Protein AF-A0A960Z790-F1 (afdb_monomer_lite)

Sequence (144 aa):
MGINLVVITENSKNLSLKGFRDALLQEPLIGKIAWDKHWEEFDWEGKKYFTWILAPRISAFDPYSFKPEAPTYTEITFLKIMLLVERITGGTIYIGNDAVHIEHPNREDEKHGFMFWIPPELDYICKDWRETASKHTEKLGLIF

Structure (mmCIF, N/CA/C/O backbone):
data_AF-A0A960Z790-F1
#
_entry.id   AF-A0A960Z790-F1
#
loop_
_atom_site.group_PDB
_atom_site.id
_atom_site.type_symbol
_atom_site.label_atom_id
_atom_site.label_alt_id
_atom_site.label_comp_id
_atom_site.label_asym_id
_atom_site.label_entity_id
_atom_site.label_seq_id
_atom_site.pdbx_PDB_ins_code
_atom_site.Cartn_x
_atom_site.Cartn_y
_atom_site.Cartn_z
_atom_site.occupancy
_atom_site.B_iso_or_equiv
_atom_site.auth_seq_id
_atom_site.auth_comp_id
_atom_site.auth_asym_id
_atom_site.auth_atom_id
_atom_site.pdbx_PDB_model_num
ATOM 1 N N . MET A 1 1 ? -5.851 19.916 -13.286 1.00 53.44 1 MET A N 1
ATOM 2 C CA . MET A 1 1 ? -5.789 19.115 -12.045 1.00 53.44 1 MET A CA 1
ATOM 3 C C . MET A 1 1 ? -5.355 17.726 -12.472 1.00 53.44 1 MET A C 1
ATOM 5 O O . MET A 1 1 ? -5.840 17.275 -13.500 1.00 53.44 1 MET A O 1
ATOM 9 N N . GLY A 1 2 ? -4.326 17.161 -11.842 1.00 65.06 2 GLY A N 1
ATOM 10 C CA . GLY A 1 2 ? -3.831 15.830 -12.207 1.00 65.06 2 GLY A CA 1
ATOM 11 C C . GLY A 1 2 ? -4.579 14.756 -11.422 1.00 65.06 2 GLY A C 1
ATOM 12 O O . GLY A 1 2 ? -5.109 15.066 -10.364 1.00 65.06 2 GLY A O 1
ATOM 13 N N . ILE A 1 3 ? -4.613 13.542 -11.961 1.00 73.56 3 ILE A N 1
ATOM 14 C CA . ILE A 1 3 ? -5.191 12.361 -11.313 1.00 73.56 3 ILE A CA 1
ATOM 15 C C . ILE A 1 3 ? -4.212 11.881 -10.231 1.00 73.56 3 ILE A C 1
ATOM 17 O O . ILE A 1 3 ? -3.028 11.701 -10.531 1.00 73.56 3 ILE A O 1
ATOM 21 N N . ASN A 1 4 ? -4.677 11.708 -8.993 1.00 81.62 4 ASN A N 1
ATOM 22 C CA . ASN A 1 4 ? -3.871 11.182 -7.893 1.00 81.62 4 ASN A CA 1
ATOM 23 C C . ASN A 1 4 ? -3.876 9.651 -7.898 1.00 81.62 4 ASN A C 1
ATOM 25 O O . ASN A 1 4 ? -4.864 9.013 -8.260 1.00 81.62 4 ASN A O 1
ATOM 29 N N . LEU A 1 5 ? -2.759 9.059 -7.475 1.00 85.38 5 LEU A N 1
ATOM 30 C CA . LEU A 1 5 ? -2.664 7.624 -7.227 1.00 85.38 5 LEU A CA 1
ATOM 31 C C . LEU A 1 5 ? -3.176 7.343 -5.814 1.00 85.38 5 LEU A C 1
ATOM 33 O O . LEU A 1 5 ? -2.714 7.968 -4.861 1.00 85.38 5 LEU A O 1
ATOM 37 N N . VAL A 1 6 ? -4.088 6.388 -5.683 1.00 88.25 6 VAL A N 1
ATOM 38 C CA . VAL A 1 6 ? -4.628 5.950 -4.393 1.00 88.25 6 VAL A CA 1
ATOM 39 C C . VAL A 1 6 ? -4.046 4.580 -4.079 1.00 88.25 6 VAL A C 1
ATOM 41 O O . VAL A 1 6 ? -4.192 3.646 -4.868 1.00 88.25 6 VAL A O 1
ATOM 44 N N . VAL A 1 7 ? -3.383 4.464 -2.932 1.00 91.06 7 VAL A N 1
ATOM 45 C CA . VAL A 1 7 ? -2.881 3.200 -2.392 1.00 91.06 7 VAL A CA 1
ATOM 46 C C . VAL A 1 7 ? -3.687 2.863 -1.155 1.00 91.06 7 VAL A C 1
ATOM 48 O O . VAL A 1 7 ? -3.724 3.650 -0.218 1.00 91.06 7 VAL A O 1
ATOM 51 N N . ILE A 1 8 ? -4.287 1.681 -1.126 1.00 94.00 8 ILE A N 1
ATOM 52 C CA . ILE A 1 8 ? -4.978 1.156 0.050 1.00 94.00 8 ILE A CA 1
ATOM 53 C C . ILE A 1 8 ? -4.286 -0.136 0.463 1.00 94.00 8 ILE A C 1
ATOM 55 O O . ILE A 1 8 ? -3.914 -0.945 -0.379 1.00 94.00 8 ILE A O 1
ATOM 59 N N . THR A 1 9 ? -4.103 -0.347 1.759 1.00 95.94 9 THR A N 1
ATOM 60 C CA . THR A 1 9 ? -3.587 -1.604 2.303 1.00 95.94 9 THR A CA 1
ATOM 61 C C . THR A 1 9 ? -4.494 -2.117 3.409 1.00 95.94 9 THR A C 1
ATOM 63 O O . THR A 1 9 ? -4.944 -1.344 4.257 1.00 95.94 9 THR A O 1
ATOM 66 N N . GLU A 1 10 ? -4.780 -3.417 3.400 1.00 96.56 10 GLU A N 1
ATOM 67 C CA . GLU A 1 10 ? -5.499 -4.065 4.496 1.00 96.56 10 GLU A CA 1
ATOM 68 C C . GLU A 1 10 ? -4.602 -4.163 5.742 1.00 96.56 10 GLU A C 1
ATOM 70 O O . GLU A 1 10 ? -3.485 -4.674 5.708 1.00 96.56 10 GLU A O 1
ATOM 75 N N . ASN A 1 11 ? -5.102 -3.702 6.885 1.00 96.31 11 ASN A N 1
ATOM 76 C CA . ASN A 1 11 ? -4.401 -3.751 8.163 1.00 96.31 11 ASN A CA 1
ATOM 77 C C . ASN A 1 11 ? -4.693 -5.068 8.901 1.00 96.31 11 ASN A C 1
ATOM 79 O O . ASN A 1 11 ? -5.298 -5.093 9.977 1.00 96.31 11 ASN A O 1
ATOM 83 N N . SER A 1 12 ? -4.250 -6.186 8.324 1.00 96.25 12 SER A N 1
ATOM 84 C CA . SER A 1 12 ? -4.517 -7.533 8.850 1.00 96.25 12 SER A CA 1
ATOM 85 C C . SER A 1 12 ? -3.882 -7.791 10.225 1.00 96.25 12 SER A C 1
ATOM 87 O O . SER A 1 12 ? -4.342 -8.655 10.970 1.00 96.25 12 SER A O 1
ATOM 89 N N . LYS A 1 13 ? -2.852 -7.023 10.604 1.00 95.75 13 LYS A N 1
ATOM 90 C CA . LYS A 1 13 ? -2.235 -7.065 11.942 1.00 95.75 13 LYS A CA 1
ATOM 91 C C . LYS A 1 13 ? -2.878 -6.132 12.970 1.00 95.75 13 LYS A C 1
ATOM 93 O O . LYS A 1 13 ? -2.403 -6.084 14.103 1.00 95.75 13 LYS A O 1
ATOM 98 N N . ASN A 1 14 ? -3.945 -5.415 12.605 1.00 94.25 14 ASN A N 1
ATOM 99 C CA . ASN A 1 14 ? -4.695 -4.524 13.497 1.00 94.25 14 ASN A CA 1
ATOM 100 C C . ASN A 1 14 ? -3.791 -3.496 14.214 1.00 94.25 14 ASN A C 1
ATOM 102 O O . ASN A 1 14 ? -3.926 -3.236 15.412 1.00 94.25 14 ASN A O 1
ATOM 106 N N . LEU A 1 15 ? -2.826 -2.941 13.477 1.00 95.50 15 LEU A N 1
ATOM 107 C CA . LEU A 1 15 ? -1.941 -1.883 13.956 1.00 95.50 15 LEU A CA 1
ATOM 108 C C . LEU A 1 15 ? -2.730 -0.583 14.130 1.00 95.50 15 LEU A C 1
ATOM 110 O O . LEU A 1 15 ? -3.654 -0.319 13.374 1.00 95.50 15 LEU A O 1
ATOM 114 N N . SER A 1 16 ? -2.344 0.270 15.074 1.00 95.38 16 SER A N 1
ATOM 115 C CA . SER A 1 16 ? -2.820 1.659 15.045 1.00 95.38 16 SER A CA 1
ATOM 116 C C . SER A 1 16 ? -2.100 2.437 13.945 1.00 95.38 16 SER A C 1
ATOM 118 O O . SER A 1 16 ? -0.954 2.111 13.619 1.00 95.38 16 SER A O 1
ATOM 120 N N . LEU A 1 17 ? -2.699 3.524 13.448 1.00 92.88 17 LEU A N 1
ATOM 121 C CA . LEU A 1 17 ? -2.019 4.431 12.515 1.00 92.88 17 LEU A CA 1
ATOM 122 C C . LEU A 1 17 ? -0.645 4.892 13.031 1.00 92.88 17 LEU A C 1
ATOM 124 O O . LEU A 1 17 ? 0.323 4.948 12.275 1.00 92.88 17 LEU A O 1
ATOM 128 N N . LYS A 1 18 ? -0.534 5.175 14.336 1.00 92.50 18 LYS A N 1
ATOM 129 C CA . LYS A 1 18 ? 0.749 5.520 14.963 1.00 92.50 18 LYS A CA 1
ATOM 130 C C . LYS A 1 18 ? 1.741 4.357 14.885 1.00 92.50 18 LYS A C 1
ATOM 132 O O . LYS A 1 18 ? 2.864 4.566 14.452 1.00 92.50 18 LYS A O 1
ATOM 137 N N . GLY A 1 19 ? 1.330 3.146 15.265 1.00 93.00 19 GLY A N 1
ATOM 138 C CA . GLY A 1 19 ? 2.204 1.970 15.221 1.00 93.00 19 GLY A CA 1
ATOM 139 C C . GLY A 1 19 ? 2.672 1.630 13.805 1.00 93.00 19 GLY A C 1
ATOM 140 O O . GLY A 1 19 ? 3.828 1.267 13.608 1.00 93.00 19 GLY A O 1
ATOM 141 N N . PHE A 1 20 ? 1.800 1.809 12.813 1.00 92.94 20 PHE A N 1
ATOM 142 C CA . PH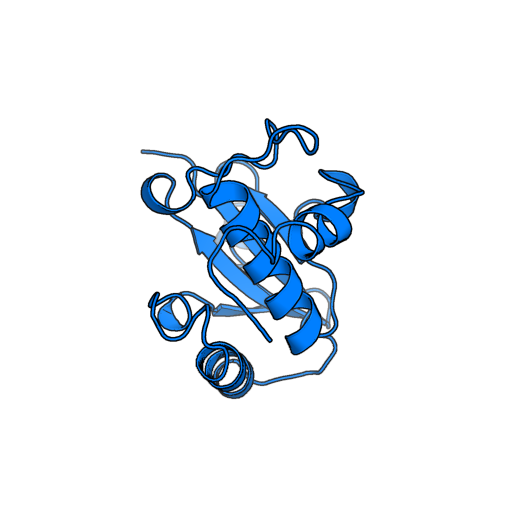E A 1 20 ? 2.146 1.667 11.403 1.00 92.94 20 PHE A CA 1
ATOM 143 C C . PHE A 1 20 ? 3.185 2.708 10.954 1.00 92.94 20 PHE A C 1
ATOM 145 O O . PHE A 1 20 ? 4.212 2.342 10.386 1.00 92.94 20 PHE A O 1
ATOM 152 N N . ARG A 1 21 ? 2.972 3.993 11.267 1.00 89.69 21 ARG A N 1
ATOM 153 C CA . ARG A 1 21 ? 3.924 5.073 10.948 1.00 89.69 21 ARG A CA 1
ATOM 154 C C . ARG A 1 21 ? 5.271 4.896 11.649 1.00 89.69 21 ARG A C 1
ATOM 156 O O . ARG A 1 21 ? 6.307 5.059 11.014 1.00 89.69 21 ARG A O 1
ATOM 163 N N . ASP A 1 22 ? 5.262 4.514 12.925 1.00 88.88 22 ASP A N 1
ATOM 164 C CA . ASP A 1 22 ? 6.481 4.244 13.692 1.00 88.88 22 ASP A CA 1
ATOM 165 C C . ASP A 1 22 ? 7.281 3.091 13.053 1.00 88.88 22 ASP A C 1
ATOM 167 O O . ASP A 1 22 ? 8.502 3.186 12.937 1.00 88.88 22 ASP A O 1
ATOM 171 N N . ALA A 1 23 ? 6.605 2.037 12.576 1.00 88.94 23 ALA A N 1
ATOM 172 C CA . ALA A 1 23 ? 7.246 0.935 11.857 1.00 88.94 23 ALA A CA 1
ATOM 173 C C . ALA A 1 23 ? 7.838 1.377 10.507 1.00 88.94 23 ALA A C 1
ATOM 175 O O . ALA A 1 23 ? 8.952 0.984 10.173 1.00 88.94 23 ALA A O 1
ATOM 176 N N . LEU A 1 24 ? 7.141 2.236 9.753 1.00 85.69 24 LEU A N 1
ATOM 177 C CA . LEU A 1 24 ? 7.672 2.804 8.508 1.00 85.69 24 LEU A CA 1
ATOM 178 C C . LEU A 1 24 ? 8.929 3.656 8.747 1.00 85.69 24 LEU A C 1
ATOM 180 O O . LEU A 1 24 ? 9.865 3.602 7.958 1.00 85.69 24 LEU A O 1
ATOM 184 N N . LEU A 1 25 ? 8.978 4.435 9.832 1.00 82.12 25 LEU A N 1
ATOM 185 C CA . LEU A 1 25 ? 10.116 5.309 10.148 1.00 82.12 25 LEU A CA 1
ATOM 186 C C . LEU A 1 25 ? 11.381 4.551 10.572 1.00 82.12 25 LEU A C 1
ATOM 188 O O . LEU A 1 25 ? 12.481 5.092 10.452 1.00 82.12 25 LEU A O 1
ATOM 192 N N . GLN A 1 26 ? 11.244 3.314 11.055 1.00 82.81 26 GLN A N 1
ATOM 193 C CA . GLN A 1 26 ? 12.387 2.456 11.385 1.00 82.81 26 GLN A CA 1
ATOM 194 C C . GLN A 1 26 ? 13.129 1.959 10.137 1.00 82.81 26 GLN A C 1
ATOM 196 O O . GLN A 1 26 ? 14.257 1.480 10.243 1.00 82.81 26 GLN A O 1
ATOM 201 N N . GLU A 1 27 ? 12.530 2.104 8.955 1.00 78.94 27 GLU A N 1
ATOM 202 C CA . GLU A 1 27 ? 13.078 1.593 7.708 1.00 78.94 27 GLU A CA 1
ATOM 203 C C . GLU A 1 27 ? 13.964 2.646 7.022 1.00 78.94 27 GLU A C 1
ATOM 205 O O . GLU A 1 27 ? 13.486 3.732 6.669 1.00 78.94 27 GLU A O 1
ATOM 210 N N . PRO A 1 28 ? 15.256 2.349 6.769 1.00 69.62 28 PRO A N 1
ATOM 211 C CA . PRO A 1 28 ? 16.218 3.319 6.233 1.00 69.62 28 PRO A CA 1
ATOM 212 C C . PRO A 1 28 ? 15.806 3.948 4.897 1.00 69.62 28 PRO A C 1
ATOM 214 O O . PRO A 1 28 ? 16.215 5.067 4.579 1.00 69.62 28 PRO A O 1
ATOM 217 N N . LEU A 1 29 ? 15.008 3.217 4.110 1.00 66.75 29 LEU A N 1
ATOM 218 C CA . LEU A 1 29 ? 14.492 3.652 2.815 1.00 66.75 29 LEU A CA 1
ATOM 219 C C . LEU A 1 29 ? 13.429 4.754 2.957 1.00 66.75 29 LEU A C 1
ATOM 221 O O . LEU A 1 29 ? 13.369 5.648 2.117 1.00 66.75 29 LEU A O 1
ATOM 225 N N . ILE A 1 30 ? 12.634 4.719 4.031 1.00 58.12 30 ILE A N 1
ATOM 226 C CA . ILE A 1 30 ? 11.536 5.659 4.281 1.00 58.12 30 ILE A CA 1
ATOM 227 C C . ILE A 1 30 ? 11.963 6.789 5.217 1.00 58.12 30 ILE A C 1
ATOM 229 O O . ILE A 1 30 ? 11.546 7.919 5.004 1.00 58.12 30 ILE A O 1
ATOM 233 N N . GLY A 1 31 ? 12.876 6.569 6.168 1.00 51.75 31 GLY A N 1
ATOM 234 C CA . GLY A 1 31 ? 13.328 7.620 7.097 1.00 51.75 31 GLY A CA 1
ATOM 235 C C . GLY A 1 31 ? 13.898 8.893 6.436 1.00 51.75 31 GLY A C 1
ATOM 236 O O . GLY A 1 31 ? 14.031 9.923 7.093 1.00 51.75 31 GLY A O 1
ATOM 237 N N . LYS A 1 32 ? 14.218 8.856 5.132 1.00 51.91 32 LYS A N 1
ATOM 238 C CA . LYS A 1 32 ? 14.681 10.011 4.338 1.00 51.91 32 LYS A CA 1
ATOM 239 C C . LYS A 1 32 ? 13.591 10.709 3.526 1.00 51.91 32 LYS A C 1
ATOM 241 O O . LYS A 1 32 ? 13.817 11.823 3.058 1.00 51.91 32 LYS A O 1
ATOM 246 N N . ILE A 1 33 ? 12.440 10.076 3.328 1.00 57.00 33 ILE A N 1
ATOM 247 C CA . ILE A 1 33 ? 11.356 10.594 2.500 1.00 57.00 33 ILE A CA 1
ATOM 248 C C . ILE A 1 33 ? 10.128 10.690 3.402 1.00 57.00 33 ILE A C 1
ATOM 250 O O . ILE A 1 33 ? 9.702 9.684 3.942 1.00 57.00 33 ILE A O 1
ATOM 254 N N . ALA A 1 34 ? 9.592 11.896 3.619 1.00 55.81 34 ALA A N 1
ATOM 255 C CA . ALA A 1 34 ? 8.521 12.201 4.586 1.00 55.81 34 ALA A CA 1
ATOM 256 C C . ALA A 1 34 ? 7.149 11.573 4.229 1.00 55.81 34 ALA A C 1
ATOM 258 O O . ALA A 1 34 ? 6.151 12.269 4.061 1.00 55.81 34 ALA A O 1
ATOM 259 N N . TRP A 1 35 ? 7.121 10.256 4.034 1.00 65.44 35 TRP A N 1
ATOM 260 C CA . TRP A 1 35 ? 6.016 9.454 3.511 1.00 65.44 35 TRP A CA 1
ATOM 261 C C . TRP A 1 35 ? 5.117 8.934 4.637 1.00 65.44 35 TRP A C 1
ATOM 263 O O . TRP A 1 35 ? 4.009 8.480 4.379 1.00 65.44 35 TRP A O 1
ATOM 273 N N . ASP A 1 36 ? 5.551 9.047 5.893 1.00 63.81 36 ASP A N 1
ATOM 274 C CA . ASP A 1 36 ? 4.799 8.669 7.092 1.00 63.81 36 ASP A CA 1
ATOM 275 C C . ASP A 1 36 ? 3.560 9.556 7.319 1.00 63.81 36 ASP A C 1
ATOM 277 O O . ASP A 1 36 ? 2.528 9.087 7.804 1.00 63.81 36 ASP A O 1
ATOM 281 N N . LYS A 1 37 ? 3.632 10.839 6.943 1.00 68.38 37 LYS A N 1
ATOM 282 C CA . LYS A 1 37 ? 2.610 11.839 7.299 1.00 68.38 37 LYS A CA 1
ATOM 283 C C . LYS A 1 37 ? 1.308 11.746 6.510 1.00 68.38 37 LYS A C 1
ATOM 285 O O . LYS A 1 37 ? 0.326 12.353 6.922 1.00 68.38 37 LYS A O 1
ATOM 290 N N . HIS A 1 38 ? 1.303 11.017 5.401 1.00 79.06 38 HIS A N 1
ATOM 291 C CA . HIS A 1 38 ? 0.213 11.039 4.423 1.00 79.06 38 HIS A CA 1
ATOM 292 C C . HIS A 1 38 ? -0.702 9.811 4.475 1.00 79.06 38 HIS A C 1
ATOM 294 O O . HIS A 1 38 ? -1.610 9.699 3.659 1.00 79.06 38 HIS A O 1
ATOM 300 N N . TRP A 1 39 ? -0.462 8.900 5.419 1.00 88.56 39 TRP A N 1
ATOM 301 C CA . TRP A 1 39 ? -1.319 7.737 5.623 1.00 88.56 39 TRP A CA 1
ATOM 302 C C . TRP A 1 39 ? -2.510 8.068 6.510 1.00 88.56 39 TRP A C 1
ATOM 304 O O . TRP A 1 39 ? -2.331 8.688 7.559 1.00 88.56 39 TRP A O 1
ATOM 314 N N . GLU A 1 40 ? -3.688 7.587 6.152 1.00 91.12 40 GLU A N 1
ATOM 315 C CA . GLU A 1 40 ? -4.906 7.688 6.958 1.00 91.12 40 GLU A CA 1
ATOM 316 C C . GLU A 1 40 ? -5.457 6.294 7.254 1.00 91.12 40 GLU A C 1
ATOM 318 O O . GLU A 1 40 ? -5.214 5.360 6.496 1.00 91.12 40 GLU A O 1
ATOM 323 N N . GLU A 1 41 ? -6.159 6.136 8.375 1.00 92.88 41 GLU A N 1
ATOM 324 C CA . GLU A 1 41 ? -6.791 4.876 8.787 1.00 92.88 41 GLU A CA 1
ATOM 325 C C . GLU A 1 41 ? -8.303 4.971 8.581 1.00 92.88 41 GLU A C 1
ATOM 327 O O . GLU A 1 41 ? -8.904 5.993 8.916 1.00 92.88 41 GLU A O 1
ATOM 332 N N . PHE A 1 42 ? -8.919 3.906 8.067 1.00 91.38 42 PHE A N 1
ATOM 333 C CA . PHE A 1 42 ? -10.371 3.819 7.931 1.00 91.38 42 PHE A CA 1
ATOM 334 C C . PHE A 1 42 ? -10.879 2.380 8.088 1.00 91.38 42 PHE A C 1
ATOM 336 O O . PHE A 1 42 ? -10.143 1.412 7.884 1.00 91.38 42 PHE A O 1
ATOM 343 N N . ASP A 1 43 ? -12.160 2.256 8.434 1.00 90.88 43 ASP A N 1
ATOM 344 C CA . ASP A 1 43 ? -12.878 0.985 8.516 1.00 90.88 43 ASP A CA 1
ATOM 345 C C . ASP A 1 43 ? -13.797 0.822 7.298 1.00 90.88 43 ASP A C 1
ATOM 347 O O . ASP A 1 43 ? -14.534 1.741 6.933 1.00 90.88 43 ASP A O 1
ATOM 351 N N . TRP A 1 44 ? -13.797 -0.362 6.689 1.00 89.38 44 TRP A N 1
ATOM 352 C CA . TRP A 1 44 ? -14.712 -0.719 5.606 1.00 89.38 44 TRP A CA 1
ATOM 353 C C . TRP A 1 44 ? -15.101 -2.194 5.705 1.00 89.38 44 TRP A C 1
ATOM 355 O O . TRP A 1 44 ? -14.245 -3.050 5.902 1.00 89.38 44 TRP A O 1
ATOM 365 N N . GLU A 1 45 ? -16.401 -2.496 5.624 1.00 88.56 45 GLU A N 1
ATOM 366 C CA . GLU A 1 45 ? -16.937 -3.871 5.694 1.00 88.56 45 GLU A CA 1
ATOM 367 C C . GLU A 1 45 ? -16.390 -4.718 6.869 1.00 88.56 45 GLU A C 1
ATOM 369 O O . GLU A 1 45 ? -16.181 -5.924 6.764 1.00 88.56 45 GLU A O 1
ATOM 374 N N . GLY A 1 46 ? -16.153 -4.084 8.024 1.00 88.62 46 GLY A N 1
ATOM 375 C CA . GLY A 1 46 ? -15.639 -4.753 9.228 1.00 88.62 46 GLY A CA 1
ATOM 376 C C . GLY A 1 46 ? -14.133 -5.044 9.214 1.00 88.62 46 GLY A C 1
ATOM 377 O O . GLY A 1 46 ? -13.632 -5.694 10.132 1.00 88.62 46 GLY A O 1
ATOM 378 N N . LYS A 1 47 ? -13.409 -4.553 8.206 1.00 92.62 47 LYS A N 1
ATOM 379 C CA . LYS A 1 47 ? -11.950 -4.600 8.100 1.00 92.62 47 LYS A CA 1
ATOM 380 C C . LYS A 1 47 ? -11.348 -3.206 8.263 1.00 92.62 47 LYS A C 1
ATOM 382 O O . LYS A 1 47 ? -11.983 -2.202 7.951 1.00 92.62 47 LYS A O 1
ATOM 387 N N . LYS A 1 48 ? -10.099 -3.168 8.723 1.00 94.12 48 LYS A N 1
ATOM 388 C CA . LYS A 1 48 ? -9.301 -1.946 8.856 1.00 94.12 48 LYS A CA 1
ATOM 389 C C . LYS A 1 48 ? -8.347 -1.797 7.695 1.00 94.12 48 LYS A C 1
ATOM 391 O O . LYS A 1 48 ? -7.737 -2.777 7.268 1.00 94.12 48 LYS A O 1
ATOM 396 N N . TYR A 1 49 ? -8.148 -0.562 7.271 1.00 95.44 49 TYR A N 1
ATOM 397 C CA . TYR A 1 49 ? -7.289 -0.226 6.153 1.00 95.44 49 TYR A CA 1
ATOM 398 C C . TYR A 1 49 ? -6.448 1.005 6.458 1.00 95.44 49 TYR A C 1
ATOM 400 O O . TYR A 1 49 ? -6.829 1.848 7.272 1.00 95.44 49 TYR A O 1
ATOM 408 N N . PHE A 1 50 ? -5.325 1.122 5.752 1.00 94.56 50 PHE A N 1
ATOM 409 C CA . PHE A 1 50 ? -4.630 2.391 5.595 1.00 94.56 50 PHE A CA 1
ATOM 410 C C . PHE A 1 50 ? -4.718 2.856 4.144 1.00 94.56 50 PHE A C 1
ATOM 412 O O . PHE A 1 50 ? -4.549 2.045 3.235 1.00 94.56 50 PHE A O 1
ATOM 419 N N . THR A 1 51 ? -4.963 4.145 3.927 1.00 92.75 51 THR A N 1
ATOM 420 C CA . THR A 1 51 ? -4.935 4.775 2.600 1.00 92.75 51 THR A CA 1
ATOM 421 C C . THR A 1 51 ? -3.799 5.779 2.511 1.00 92.75 51 THR A C 1
ATOM 423 O O . THR A 1 51 ? -3.446 6.419 3.504 1.00 92.75 51 THR A O 1
ATOM 426 N N . TRP A 1 52 ? -3.224 5.914 1.324 1.00 88.94 52 TRP A N 1
ATOM 427 C CA . TRP A 1 52 ? -2.264 6.946 0.992 1.00 88.94 52 TRP A CA 1
ATOM 428 C C . TRP A 1 52 ? -2.516 7.479 -0.414 1.00 88.94 52 TRP A C 1
ATOM 430 O O . TRP A 1 52 ? -2.504 6.735 -1.396 1.00 88.94 52 TRP A O 1
ATOM 440 N N . ILE A 1 53 ? -2.708 8.793 -0.500 1.00 84.75 53 ILE A N 1
ATOM 441 C CA . ILE A 1 53 ? -2.934 9.508 -1.753 1.00 84.75 53 ILE A CA 1
ATOM 442 C C . ILE A 1 53 ? -1.621 10.155 -2.192 1.00 84.75 53 ILE A C 1
ATOM 444 O O . ILE A 1 53 ? -1.056 11.008 -1.498 1.00 84.75 53 ILE A O 1
ATOM 448 N N . LEU A 1 54 ? -1.126 9.761 -3.364 1.00 80.12 54 LEU A N 1
ATOM 449 C CA . LEU A 1 54 ? 0.060 10.348 -3.969 1.00 80.12 54 LEU A CA 1
ATOM 450 C C . LEU A 1 54 ? -0.349 11.305 -5.080 1.00 80.12 54 LEU A C 1
ATOM 452 O O . LEU A 1 54 ? -0.900 10.902 -6.107 1.00 80.12 54 LEU A O 1
ATOM 456 N N . ALA A 1 55 ? 0.028 12.571 -4.920 1.00 69.94 55 ALA A N 1
ATOM 457 C CA . ALA A 1 55 ? -0.101 13.538 -5.995 1.00 69.94 55 ALA A CA 1
ATOM 458 C C . ALA A 1 55 ? 0.730 13.106 -7.225 1.00 69.94 55 ALA A C 1
ATOM 460 O O . ALA A 1 55 ? 1.855 12.621 -7.064 1.00 69.94 55 ALA A O 1
ATOM 461 N N . PRO A 1 56 ? 0.268 13.362 -8.463 1.00 59.00 56 PRO A N 1
ATOM 462 C CA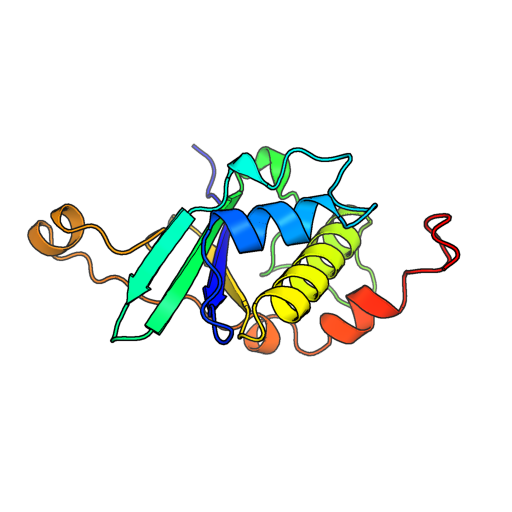 . PRO A 1 56 ? 0.924 12.887 -9.687 1.00 59.00 56 PRO A CA 1
ATOM 463 C C . PRO A 1 56 ? 2.355 13.413 -9.881 1.00 59.00 56 PRO A C 1
ATOM 465 O O . PRO A 1 56 ? 3.153 12.807 -10.589 1.00 59.00 56 PRO A O 1
ATOM 468 N N . ARG A 1 57 ? 2.720 14.525 -9.224 1.00 51.06 57 ARG A N 1
ATOM 469 C CA . ARG A 1 57 ? 4.103 15.044 -9.212 1.00 51.06 57 ARG A CA 1
ATOM 470 C C . ARG A 1 57 ? 5.063 14.222 -8.343 1.00 51.06 57 ARG A C 1
ATOM 472 O O . ARG A 1 57 ? 6.269 14.396 -8.471 1.00 51.06 57 ARG A O 1
ATOM 479 N N . ILE A 1 58 ? 4.531 13.386 -7.453 1.00 54.34 58 ILE A N 1
ATOM 480 C CA . ILE A 1 58 ? 5.283 12.535 -6.525 1.00 54.34 58 ILE A CA 1
ATOM 481 C C . ILE A 1 58 ? 5.342 11.105 -7.054 1.00 54.34 58 ILE A C 1
ATOM 483 O O . ILE A 1 58 ? 6.379 10.466 -6.898 1.00 54.34 58 ILE A O 1
ATOM 487 N N . SER A 1 59 ? 4.272 10.604 -7.687 1.00 55.09 59 SER A N 1
ATOM 488 C CA . SER A 1 59 ? 4.251 9.194 -8.066 1.00 55.09 59 SER A CA 1
ATOM 489 C C . SER A 1 59 ? 5.216 8.892 -9.211 1.00 55.09 59 SER A C 1
ATOM 491 O O . SER A 1 59 ? 5.960 7.932 -9.076 1.00 55.09 59 SER A O 1
ATOM 493 N N . ALA A 1 60 ? 5.211 9.645 -10.328 1.00 59.38 60 ALA A N 1
ATOM 494 C CA . ALA A 1 60 ? 5.832 9.258 -11.620 1.00 59.38 60 ALA A CA 1
ATOM 495 C C . ALA A 1 60 ? 5.668 7.759 -11.993 1.00 59.38 60 ALA A C 1
ATOM 497 O O . ALA A 1 60 ? 6.334 7.251 -12.891 1.00 59.38 60 ALA A O 1
ATOM 498 N N . PHE A 1 61 ? 4.772 7.076 -11.287 1.00 67.50 61 PHE A N 1
ATOM 499 C CA . PHE A 1 61 ? 4.497 5.662 -11.256 1.00 67.50 61 PHE A CA 1
ATOM 500 C C . PHE A 1 61 ? 3.066 5.599 -11.723 1.00 67.50 61 PHE A C 1
ATOM 502 O O . PHE A 1 61 ? 2.152 6.086 -11.045 1.00 67.50 61 PHE A O 1
ATOM 509 N N . ASP A 1 62 ? 2.916 5.074 -12.923 1.00 74.19 62 ASP A N 1
ATOM 510 C CA . ASP A 1 62 ? 1.631 4.736 -13.477 1.00 74.19 62 ASP A CA 1
ATOM 511 C C . ASP A 1 62 ? 1.522 3.206 -13.451 1.00 74.19 62 ASP A C 1
ATOM 513 O O . ASP A 1 62 ? 2.147 2.533 -14.277 1.00 74.19 62 ASP A O 1
ATOM 517 N N . PRO A 1 63 ? 0.759 2.636 -12.501 1.00 68.62 63 PRO A N 1
ATOM 518 C CA . PRO A 1 63 ? 0.609 1.187 -12.380 1.00 68.62 63 PRO A CA 1
ATOM 519 C C . PRO A 1 63 ? 0.048 0.554 -13.659 1.00 68.62 63 PRO A C 1
ATOM 521 O O . PRO A 1 63 ? 0.302 -0.618 -13.915 1.00 68.62 63 PRO A O 1
ATOM 524 N N . TYR A 1 64 ? -0.686 1.314 -14.476 1.00 70.56 64 TYR A N 1
ATOM 525 C CA . TYR A 1 64 ? -1.342 0.810 -15.680 1.00 70.56 64 TYR A CA 1
ATOM 526 C C . TYR A 1 64 ? -0.426 0.772 -16.907 1.00 70.56 64 TYR A C 1
ATOM 528 O O . TYR A 1 64 ? -0.745 0.090 -17.881 1.00 70.56 64 TYR A O 1
ATOM 536 N N . SER A 1 65 ? 0.706 1.480 -16.879 1.00 75.12 65 SER A N 1
ATOM 537 C CA . SER A 1 65 ? 1.719 1.447 -17.945 1.00 75.12 65 SER A CA 1
ATOM 538 C C . SER A 1 65 ? 3.050 0.826 -17.510 1.00 75.12 65 SER A C 1
ATOM 540 O O . SER A 1 65 ? 3.984 0.759 -18.317 1.00 75.12 65 SER A O 1
ATOM 542 N N . PHE A 1 66 ? 3.114 0.318 -16.276 1.00 75.62 66 PHE A N 1
ATOM 543 C CA . PHE A 1 66 ? 4.276 -0.353 -15.706 1.00 75.62 66 PHE A CA 1
ATOM 544 C C . PHE A 1 66 ? 4.725 -1.558 -16.549 1.00 75.62 66 PHE A C 1
ATOM 546 O O . PHE A 1 66 ? 3.922 -2.414 -16.927 1.00 75.62 66 PHE A O 1
ATOM 553 N N . LYS A 1 67 ? 6.036 -1.645 -16.812 1.00 76.25 67 LYS A N 1
ATOM 554 C CA . LYS A 1 67 ? 6.669 -2.762 -17.532 1.00 76.25 67 LYS A CA 1
ATOM 555 C C . LYS A 1 67 ? 7.711 -3.447 -16.641 1.00 76.25 67 LYS A C 1
ATOM 557 O O . LYS A 1 67 ? 8.777 -2.863 -16.419 1.00 76.25 67 LYS A O 1
ATOM 562 N N . PRO A 1 68 ? 7.449 -4.669 -16.143 1.00 73.44 68 PRO A N 1
ATOM 563 C CA . PRO A 1 68 ? 8.329 -5.344 -15.188 1.00 73.44 68 PRO A CA 1
ATOM 564 C C . PRO A 1 68 ? 9.724 -5.659 -15.738 1.00 73.44 68 PRO A C 1
ATOM 566 O O . PRO A 1 68 ? 10.654 -5.842 -14.954 1.00 73.44 68 PRO A O 1
ATOM 569 N N . GLU A 1 69 ? 9.904 -5.709 -17.059 1.00 78.19 69 GLU A N 1
ATOM 570 C CA . GLU A 1 69 ? 11.177 -6.049 -17.702 1.00 78.19 69 GLU A CA 1
ATOM 571 C C . GLU A 1 69 ? 12.175 -4.883 -17.718 1.00 78.19 69 GLU A C 1
ATOM 573 O O . GLU A 1 69 ? 13.381 -5.099 -17.860 1.00 78.19 69 GLU A O 1
ATOM 578 N N . ALA A 1 70 ? 11.689 -3.645 -17.597 1.00 79.56 70 ALA A N 1
ATOM 579 C CA . ALA A 1 70 ? 12.512 -2.440 -17.656 1.00 79.56 70 ALA A CA 1
ATOM 580 C C . ALA A 1 70 ? 11.995 -1.339 -16.711 1.00 79.56 70 ALA A C 1
ATOM 582 O O . ALA A 1 70 ? 11.701 -0.232 -17.171 1.00 79.56 70 ALA A O 1
ATOM 583 N N . PRO A 1 71 ? 11.889 -1.615 -15.398 1.00 80.56 71 PRO A N 1
ATOM 584 C CA . PRO A 1 71 ? 11.359 -0.653 -14.452 1.00 80.56 71 PRO A CA 1
ATOM 585 C C . PRO A 1 71 ? 12.357 0.491 -14.233 1.00 80.56 71 PRO A C 1
ATOM 587 O O . PRO A 1 71 ? 13.571 0.303 -14.095 1.00 80.56 71 PRO A O 1
ATOM 590 N N . THR A 1 72 ? 11.837 1.705 -14.177 1.00 82.81 72 THR A N 1
ATOM 591 C CA . THR A 1 72 ? 12.557 2.911 -13.786 1.00 82.81 72 THR A CA 1
ATOM 592 C C . THR A 1 72 ? 12.906 2.884 -12.297 1.00 82.81 72 THR A C 1
ATOM 594 O O . THR A 1 72 ? 12.326 2.153 -11.491 1.00 82.81 72 THR A O 1
ATOM 597 N N . TYR A 1 73 ? 13.854 3.734 -11.897 1.00 79.12 73 TYR A N 1
ATOM 598 C CA . TYR A 1 73 ? 14.239 3.876 -10.492 1.00 79.12 73 TYR A CA 1
ATOM 599 C C . TYR A 1 73 ? 13.052 4.228 -9.581 1.00 79.12 73 TYR A C 1
ATOM 601 O O . TYR A 1 73 ? 12.937 3.691 -8.476 1.00 79.12 73 TYR A O 1
ATOM 609 N N . THR A 1 74 ? 12.160 5.105 -10.048 1.00 78.94 74 THR A N 1
ATOM 610 C CA . THR A 1 74 ? 10.979 5.511 -9.286 1.00 78.94 74 THR A CA 1
ATOM 611 C C . THR A 1 74 ? 10.010 4.350 -9.108 1.00 78.94 74 THR A C 1
ATOM 613 O O . THR A 1 74 ? 9.553 4.121 -7.992 1.00 78.94 74 THR A O 1
ATOM 616 N N . GLU A 1 75 ? 9.766 3.564 -10.161 1.00 82.12 75 GLU A N 1
ATOM 617 C CA . GLU A 1 75 ? 8.891 2.392 -10.073 1.00 82.12 75 GLU A CA 1
ATOM 618 C C . GLU A 1 75 ? 9.464 1.334 -9.122 1.00 82.12 75 GLU A C 1
ATOM 620 O O . GLU A 1 75 ? 8.756 0.855 -8.241 1.00 82.12 75 GLU A O 1
ATOM 625 N N . ILE A 1 76 ? 10.768 1.039 -9.200 1.00 83.81 76 ILE A N 1
ATOM 626 C CA . ILE A 1 76 ? 11.436 0.135 -8.245 1.00 83.81 76 ILE A CA 1
ATOM 627 C C . ILE A 1 76 ? 11.283 0.648 -6.807 1.00 83.81 76 ILE A C 1
ATOM 629 O O . ILE A 1 76 ? 11.006 -0.132 -5.896 1.00 83.81 76 ILE A O 1
ATOM 633 N N . THR A 1 77 ? 11.483 1.949 -6.586 1.00 82.12 77 THR A N 1
ATOM 634 C CA . THR A 1 77 ? 11.380 2.559 -5.252 1.00 82.12 77 THR A CA 1
ATOM 635 C C . THR A 1 77 ? 9.961 2.444 -4.706 1.00 82.12 77 THR A C 1
ATOM 637 O O . THR A 1 77 ? 9.779 2.022 -3.565 1.00 82.12 77 THR A O 1
ATOM 640 N N . PHE A 1 78 ? 8.960 2.743 -5.533 1.00 85.81 78 PHE A N 1
ATOM 641 C CA . PHE A 1 78 ? 7.555 2.586 -5.180 1.00 85.81 78 PHE A CA 1
ATOM 642 C C . PHE A 1 78 ? 7.230 1.132 -4.807 1.00 85.81 78 PHE A C 1
ATOM 644 O O . PHE A 1 78 ? 6.706 0.881 -3.723 1.00 85.81 78 PHE A O 1
ATOM 651 N N . LEU A 1 79 ? 7.621 0.162 -5.640 1.00 88.56 79 LEU A N 1
ATOM 652 C CA . LEU A 1 79 ? 7.374 -1.258 -5.375 1.00 88.56 79 LEU A CA 1
ATOM 653 C C . LEU A 1 79 ? 8.072 -1.754 -4.099 1.00 88.56 79 LEU A C 1
ATOM 655 O O . LEU A 1 79 ? 7.498 -2.542 -3.352 1.00 88.56 79 LEU A O 1
ATOM 659 N N . LYS A 1 80 ? 9.279 -1.265 -3.788 1.00 86.88 80 LYS A N 1
ATOM 660 C CA . LYS A 1 80 ? 9.948 -1.565 -2.508 1.00 86.88 80 LYS A CA 1
ATOM 661 C C . LYS A 1 80 ? 9.161 -1.052 -1.308 1.00 86.88 80 LYS A C 1
ATOM 663 O O . LYS A 1 80 ? 9.098 -1.729 -0.285 1.00 86.88 80 LYS A O 1
ATOM 668 N N . ILE A 1 81 ? 8.549 0.119 -1.438 1.00 87.25 81 ILE A N 1
ATOM 669 C CA . ILE A 1 81 ? 7.720 0.699 -0.382 1.00 87.25 81 ILE A CA 1
ATOM 670 C C . ILE A 1 81 ? 6.433 -0.105 -0.227 1.00 87.25 81 ILE A C 1
ATOM 672 O O . ILE A 1 81 ? 6.078 -0.433 0.899 1.00 87.25 81 ILE A O 1
ATOM 676 N N . MET A 1 82 ? 5.791 -0.520 -1.322 1.00 91.12 82 MET A N 1
ATOM 677 C CA . MET A 1 82 ? 4.631 -1.419 -1.257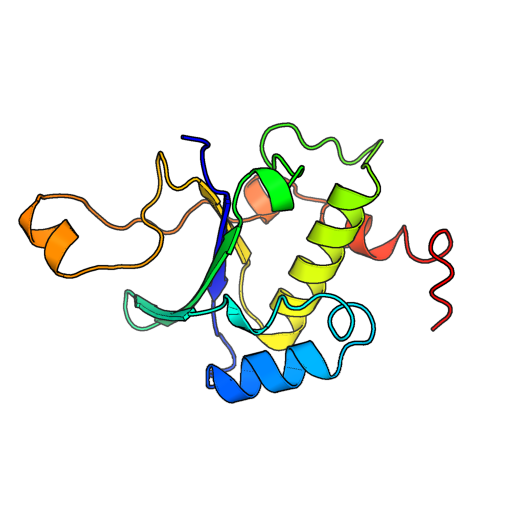 1.00 91.12 82 MET A CA 1
ATOM 678 C C . MET A 1 82 ? 4.982 -2.753 -0.592 1.00 91.12 82 MET A C 1
ATOM 680 O O . MET A 1 82 ? 4.225 -3.237 0.245 1.00 91.12 82 MET A O 1
ATOM 684 N N . LEU A 1 83 ? 6.164 -3.309 -0.881 1.00 91.62 83 LEU A N 1
ATOM 685 C CA . LEU A 1 83 ? 6.626 -4.562 -0.278 1.00 91.62 83 LEU A CA 1
ATOM 686 C C . LEU A 1 83 ? 6.835 -4.407 1.229 1.00 91.62 83 LEU A C 1
ATOM 688 O O . LEU A 1 83 ? 6.514 -5.299 2.011 1.00 91.62 83 LEU A O 1
ATOM 692 N N . LEU A 1 84 ? 7.372 -3.265 1.648 1.00 90.81 84 LEU A N 1
ATOM 693 C CA . LEU A 1 84 ? 7.530 -2.946 3.056 1.00 90.81 84 LEU A CA 1
ATOM 694 C C . LEU A 1 84 ? 6.175 -2.744 3.751 1.00 90.81 84 LEU A C 1
ATOM 696 O O . LEU A 1 84 ? 5.945 -3.312 4.816 1.00 90.81 84 LEU A O 1
ATOM 700 N N . VAL A 1 85 ? 5.269 -1.975 3.145 1.00 92.38 85 VAL A N 1
ATOM 701 C CA . VAL A 1 85 ? 3.916 -1.739 3.668 1.00 92.38 85 VAL A CA 1
ATOM 702 C C . VAL A 1 85 ? 3.170 -3.060 3.833 1.00 92.38 85 VAL A C 1
ATOM 704 O O . VAL A 1 85 ? 2.612 -3.304 4.903 1.00 92.38 85 VAL A O 1
ATOM 707 N N . GLU A 1 86 ? 3.220 -3.943 2.834 1.00 94.75 86 GLU A N 1
ATOM 708 C CA . GLU A 1 86 ? 2.651 -5.292 2.900 1.00 94.75 86 GLU A CA 1
ATOM 709 C C . GLU A 1 86 ? 3.240 -6.082 4.076 1.00 94.75 86 GLU A C 1
ATOM 711 O O . GLU A 1 86 ? 2.506 -6.649 4.884 1.00 94.75 86 GLU A O 1
ATOM 716 N N . ARG A 1 87 ? 4.568 -6.073 4.252 1.00 93.94 87 ARG A N 1
ATOM 717 C CA . ARG A 1 87 ? 5.221 -6.760 5.378 1.00 93.94 87 ARG A CA 1
ATOM 718 C C . ARG A 1 87 ? 4.800 -6.207 6.732 1.00 93.94 87 ARG A C 1
ATOM 720 O O . ARG A 1 87 ? 4.622 -6.991 7.665 1.00 93.94 87 ARG A O 1
ATOM 727 N N . ILE A 1 88 ? 4.658 -4.888 6.866 1.00 94.00 88 ILE A N 1
ATOM 728 C CA . ILE A 1 88 ? 4.262 -4.243 8.122 1.00 94.00 88 ILE A CA 1
ATOM 729 C C . ILE A 1 88 ? 2.809 -4.588 8.443 1.00 94.00 88 ILE A C 1
ATOM 731 O O . ILE A 1 88 ? 2.543 -5.138 9.511 1.00 94.00 88 ILE A O 1
ATOM 735 N N . THR A 1 89 ? 1.896 -4.323 7.512 1.00 95.25 89 THR A N 1
ATOM 736 C CA . THR A 1 89 ? 0.439 -4.464 7.690 1.00 95.25 89 THR A CA 1
ATOM 737 C C . THR A 1 89 ? -0.038 -5.913 7.676 1.00 95.25 89 THR A C 1
ATOM 739 O O . THR A 1 89 ? -1.014 -6.245 8.347 1.00 95.25 89 THR A O 1
ATOM 742 N N . GLY A 1 90 ? 0.689 -6.788 6.976 1.00 95.38 90 GLY A N 1
ATOM 743 C CA . GLY A 1 90 ? 0.342 -8.190 6.760 1.00 95.38 90 GLY A CA 1
ATOM 744 C C . GLY A 1 90 ? -0.819 -8.408 5.792 1.00 95.38 90 GLY A C 1
ATOM 745 O O . GLY A 1 90 ? -1.302 -9.535 5.728 1.00 95.38 90 GLY A O 1
ATOM 746 N N . GLY A 1 91 ? -1.282 -7.364 5.101 1.00 94.25 91 GLY A N 1
ATOM 747 C CA . GLY A 1 91 ? -2.450 -7.428 4.234 1.00 94.25 91 GLY A CA 1
ATOM 748 C C . GLY A 1 91 ? -2.168 -7.021 2.794 1.00 94.25 91 GLY A C 1
ATOM 749 O O . GLY A 1 9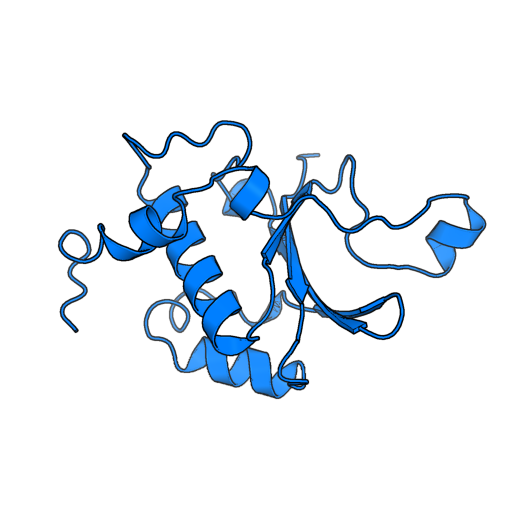1 ? -1.080 -6.563 2.441 1.00 94.25 91 GLY A O 1
ATOM 750 N N . THR A 1 92 ? -3.181 -7.235 1.962 1.00 95.56 92 THR A N 1
ATOM 751 C CA . THR A 1 92 ? -3.141 -6.990 0.522 1.00 95.56 92 THR A CA 1
ATOM 752 C C . THR A 1 92 ? -3.002 -5.503 0.210 1.00 95.56 92 THR A C 1
ATOM 754 O O . THR A 1 92 ? -3.635 -4.663 0.853 1.00 95.56 92 THR A O 1
ATOM 757 N N . ILE A 1 93 ? -2.206 -5.195 -0.817 1.00 94.94 93 ILE A N 1
ATOM 758 C CA . ILE A 1 93 ? -2.067 -3.852 -1.385 1.00 94.94 93 ILE A CA 1
ATOM 759 C C . ILE A 1 93 ? -3.021 -3.700 -2.569 1.00 94.94 93 ILE A C 1
ATOM 761 O O . ILE A 1 93 ? -3.010 -4.511 -3.494 1.00 94.94 93 ILE A O 1
ATOM 765 N N . TYR A 1 94 ? -3.792 -2.623 -2.566 1.00 93.44 94 TYR A N 1
ATOM 766 C CA . TYR A 1 94 ? -4.719 -2.223 -3.615 1.00 93.44 94 TYR A CA 1
ATOM 767 C C . TYR A 1 94 ? -4.272 -0.883 -4.192 1.00 93.44 94 TYR A C 1
ATOM 769 O O . TYR A 1 94 ? -3.852 0.009 -3.449 1.00 93.44 94 TYR A O 1
ATOM 777 N N . ILE A 1 95 ? -4.353 -0.732 -5.513 1.00 90.00 95 ILE A N 1
ATOM 778 C CA . ILE A 1 95 ? -3.919 0.487 -6.198 1.00 90.00 95 ILE A CA 1
ATOM 779 C C . ILE A 1 95 ? -4.984 0.948 -7.186 1.00 90.00 95 ILE A C 1
ATOM 781 O O . ILE A 1 95 ? -5.484 0.175 -7.999 1.00 90.00 95 ILE A O 1
ATOM 785 N N . GLY A 1 96 ? -5.294 2.239 -7.133 1.00 87.06 96 GLY A N 1
ATOM 786 C CA . GLY A 1 96 ? -6.248 2.894 -8.013 1.00 87.06 96 GLY A CA 1
ATOM 787 C C . GLY A 1 96 ? -5.886 4.351 -8.267 1.00 87.06 96 GLY A C 1
ATOM 788 O O . GLY A 1 96 ? -4.768 4.797 -8.018 1.00 87.06 96 GLY A O 1
ATOM 789 N N . ASN A 1 97 ? -6.853 5.101 -8.774 1.00 83.06 97 ASN A N 1
ATOM 790 C CA . ASN A 1 97 ? -6.751 6.537 -8.970 1.00 83.06 97 ASN A CA 1
ATOM 791 C C . ASN A 1 97 ? -8.008 7.256 -8.473 1.00 83.06 97 ASN A C 1
ATOM 793 O O . ASN A 1 97 ? -9.087 6.671 -8.506 1.00 83.06 97 ASN A O 1
ATOM 797 N N . ASP A 1 98 ? -7.869 8.509 -8.047 1.00 75.81 98 ASP A N 1
ATOM 798 C CA . ASP A 1 98 ? -8.956 9.308 -7.453 1.00 75.81 98 ASP A CA 1
ATOM 799 C C . ASP A 1 98 ? -10.053 9.731 -8.452 1.00 75.81 98 ASP A C 1
ATOM 801 O O . ASP A 1 98 ? -11.154 10.116 -8.067 1.00 75.81 98 ASP A O 1
ATOM 805 N N . ALA A 1 99 ? -9.779 9.643 -9.756 1.00 69.75 99 ALA A N 1
ATOM 806 C CA . ALA A 1 99 ? -10.755 9.942 -10.803 1.00 69.75 99 ALA A CA 1
ATOM 807 C C . ALA A 1 99 ? -11.836 8.856 -10.942 1.00 69.75 99 ALA A C 1
ATOM 809 O O . ALA A 1 99 ? -12.934 9.139 -11.423 1.00 69.75 99 ALA A O 1
ATOM 810 N N . VAL A 1 100 ? -11.513 7.615 -10.569 1.00 66.38 100 VAL A N 1
ATOM 811 C CA . VAL A 1 100 ? -12.399 6.444 -10.681 1.00 66.38 100 VAL A CA 1
ATOM 812 C C . VAL A 1 100 ? -12.720 5.848 -9.311 1.00 66.38 100 VAL A C 1
ATOM 814 O O . VAL A 1 100 ? -13.803 5.298 -9.118 1.00 66.38 100 VAL A O 1
ATOM 817 N N . HIS A 1 101 ? -11.795 5.960 -8.359 1.00 66.50 101 HIS A N 1
ATOM 818 C CA . HIS A 1 101 ? -11.903 5.389 -7.025 1.00 66.50 101 HIS A CA 1
ATOM 819 C C . HIS A 1 101 ? -11.985 6.487 -5.976 1.00 66.50 101 HIS A C 1
ATOM 821 O O . HIS A 1 101 ? -11.337 7.522 -6.082 1.00 66.50 101 HIS A O 1
ATOM 827 N N . ILE A 1 102 ? -12.764 6.233 -4.934 1.00 66.81 102 ILE A N 1
ATOM 828 C CA . ILE A 1 102 ? -12.857 7.131 -3.789 1.00 66.81 102 ILE A CA 1
ATOM 829 C C . ILE A 1 102 ? -11.683 6.827 -2.850 1.00 66.81 102 ILE A C 1
ATOM 831 O O . ILE A 1 102 ? -11.339 5.667 -2.629 1.00 66.81 102 ILE A O 1
ATOM 835 N N . GLU A 1 103 ? -11.057 7.870 -2.313 1.00 66.56 103 GLU A N 1
ATOM 836 C CA . GLU A 1 103 ? -9.810 7.782 -1.541 1.00 66.56 103 GLU A CA 1
ATOM 837 C C . GLU A 1 103 ? -9.976 7.049 -0.192 1.00 66.56 103 GLU A C 1
ATOM 839 O O . GLU A 1 103 ? -9.077 6.322 0.240 1.00 66.56 103 GLU A O 1
ATOM 844 N N . HIS A 1 104 ? -11.137 7.215 0.450 1.00 69.56 104 HIS A N 1
ATOM 845 C CA . HIS A 1 104 ? -11.619 6.495 1.635 1.00 69.56 104 HIS A CA 1
ATOM 846 C C . HIS A 1 104 ? -13.154 6.654 1.730 1.00 69.56 104 HIS A C 1
ATOM 848 O O . HIS A 1 104 ? -13.703 7.586 1.142 1.00 69.56 104 HIS A O 1
ATOM 854 N N . PRO A 1 105 ? -13.894 5.807 2.467 1.00 72.12 105 PRO A N 1
ATOM 855 C CA . PRO A 1 105 ? -15.332 6.000 2.634 1.00 72.12 105 PRO A CA 1
ATOM 856 C C . PRO A 1 105 ? -15.609 7.320 3.372 1.00 72.12 105 PRO A C 1
ATOM 858 O O . PRO A 1 105 ? -15.107 7.545 4.476 1.00 72.12 105 PRO A O 1
ATOM 861 N N . ASN A 1 106 ? -16.408 8.207 2.774 1.00 67.06 106 ASN A N 1
ATOM 862 C CA . ASN A 1 106 ? -16.901 9.428 3.407 1.00 67.06 106 ASN A CA 1
ATOM 863 C C . ASN A 1 106 ? -18.436 9.401 3.462 1.00 67.06 106 ASN A C 1
ATOM 865 O O . ASN A 1 106 ? -19.115 9.088 2.487 1.00 67.06 106 ASN A O 1
ATOM 869 N N . ARG A 1 107 ? -19.001 9.781 4.613 1.00 58.28 107 ARG A N 1
ATOM 870 C CA . ARG A 1 107 ? -20.457 9.861 4.827 1.00 58.28 107 ARG A CA 1
ATOM 871 C C . ARG A 1 107 ? -21.146 10.888 3.928 1.00 58.28 107 ARG A C 1
ATOM 873 O O . ARG A 1 107 ? -22.366 10.840 3.778 1.00 58.28 107 ARG A O 1
ATOM 880 N N . GLU A 1 108 ? -20.411 11.860 3.395 1.00 59.44 108 GLU A N 1
ATOM 881 C CA . GLU A 1 108 ? -20.959 12.822 2.433 1.00 59.44 108 GLU A CA 1
ATOM 882 C C . GLU A 1 108 ? -21.115 12.213 1.034 1.00 59.44 108 GLU A C 1
ATOM 884 O O . GLU A 1 108 ? -22.121 12.475 0.377 1.00 59.44 108 GLU A O 1
ATOM 889 N N . ASP A 1 109 ? -20.215 11.317 0.630 1.00 60.62 109 ASP A N 1
ATOM 890 C CA . ASP A 1 109 ? -20.253 10.656 -0.681 1.00 60.62 109 ASP A CA 1
ATOM 891 C C . ASP A 1 109 ? -21.469 9.728 -0.811 1.00 60.62 109 ASP A C 1
ATOM 893 O O . ASP A 1 109 ? -22.156 9.737 -1.838 1.00 60.62 109 ASP A O 1
ATOM 897 N N . GLU A 1 110 ? -21.833 9.035 0.275 1.00 59.22 110 GLU A N 1
ATOM 898 C CA . GLU A 1 110 ? -23.059 8.228 0.349 1.00 59.22 110 GLU A CA 1
ATOM 899 C C . GLU A 1 110 ? -24.325 9.064 0.086 1.00 59.22 110 GLU A C 1
ATOM 901 O O . GLU A 1 110 ? -25.251 8.603 -0.584 1.00 59.22 110 GLU A O 1
ATOM 906 N N . LYS A 1 111 ? -24.372 10.322 0.557 1.00 57.28 111 LYS A N 1
ATOM 907 C CA . LYS A 1 111 ? -25.522 11.224 0.335 1.00 57.28 111 LYS A CA 1
ATOM 908 C C . LYS A 1 111 ? -25.647 11.671 -1.117 1.00 57.28 111 LYS A C 1
ATOM 910 O O . LYS A 1 111 ? -26.745 12.014 -1.555 1.00 57.28 111 LYS A O 1
ATOM 915 N N . HIS A 1 112 ? -24.539 11.675 -1.847 1.00 58.84 112 HIS A N 1
ATOM 916 C CA . HIS A 1 112 ? -24.486 12.017 -3.263 1.00 58.84 112 HIS A CA 1
ATOM 917 C C . HIS A 1 112 ? -24.592 10.784 -4.177 1.00 58.84 112 HIS A C 1
ATOM 919 O O . HIS A 1 112 ? -24.559 10.928 -5.398 1.00 58.84 112 HIS A O 1
ATOM 925 N N . GLY A 1 113 ? -24.788 9.588 -3.604 1.00 57.97 113 GLY A N 1
ATOM 926 C CA . GLY A 1 113 ? -24.948 8.337 -4.347 1.00 57.97 113 GLY A CA 1
ATOM 927 C C . GLY A 1 113 ? -23.637 7.758 -4.880 1.00 57.97 113 GLY A C 1
ATOM 928 O O . GLY A 1 113 ? -23.670 6.833 -5.693 1.00 57.97 113 GLY A O 1
ATOM 929 N N . PHE A 1 114 ? -22.491 8.278 -4.437 1.00 60.19 114 PHE A N 1
ATOM 930 C CA . PHE A 1 114 ? -21.196 7.697 -4.756 1.00 60.19 114 PHE A CA 1
ATOM 931 C C . PHE A 1 114 ? -20.968 6.475 -3.865 1.00 60.19 114 PHE A C 1
ATOM 933 O O . PHE A 1 114 ? -20.997 6.558 -2.639 1.00 60.19 114 PHE A O 1
ATOM 940 N N . MET A 1 115 ? -20.772 5.318 -4.497 1.00 69.94 115 MET A N 1
ATOM 941 C CA . MET A 1 115 ? -20.381 4.096 -3.800 1.00 69.94 115 MET A CA 1
ATOM 942 C C . MET A 1 115 ? -18.860 4.062 -3.676 1.00 69.94 115 MET A C 1
ATOM 944 O O . MET A 1 115 ? -18.154 4.261 -4.665 1.00 69.94 115 MET A O 1
ATOM 948 N N . PHE A 1 116 ? -18.366 3.810 -2.466 1.00 78.12 116 PHE A N 1
ATOM 949 C CA . PHE A 1 116 ? -16.959 3.508 -2.237 1.00 78.12 116 PHE A CA 1
ATOM 950 C C . PHE A 1 116 ? -16.653 2.087 -2.726 1.00 78.12 116 PHE A C 1
ATOM 952 O O . PHE A 1 116 ? -17.412 1.155 -2.460 1.00 78.12 116 PHE A O 1
ATOM 959 N N . TRP A 1 117 ? -15.532 1.928 -3.431 1.00 79.50 117 TRP A N 1
ATOM 960 C CA . TRP A 1 117 ? -15.045 0.637 -3.913 1.00 79.50 117 TRP A CA 1
ATOM 961 C C . TRP A 1 117 ? -13.554 0.531 -3.628 1.00 79.50 117 TRP A C 1
ATOM 963 O O . TRP A 1 117 ? -12.791 1.437 -3.972 1.00 79.50 117 TRP A O 1
ATOM 973 N N . ILE A 1 118 ? -13.134 -0.602 -3.067 1.00 86.62 118 ILE A N 1
ATOM 974 C CA . ILE A 1 118 ? -11.713 -0.930 -2.958 1.00 86.62 118 ILE A CA 1
ATOM 975 C C . ILE A 1 118 ? -11.154 -1.123 -4.383 1.00 86.62 118 ILE A C 1
ATOM 977 O O . ILE A 1 118 ? -11.764 -1.849 -5.175 1.00 86.62 118 ILE A O 1
ATOM 981 N N . PRO A 1 119 ? -10.034 -0.470 -4.749 1.00 88.75 119 PRO A N 1
ATOM 982 C CA . PRO A 1 119 ? -9.397 -0.665 -6.047 1.00 88.75 119 PRO A CA 1
ATOM 983 C C . PRO A 1 119 ? -8.934 -2.112 -6.274 1.00 88.75 119 PRO A C 1
ATOM 985 O O . PRO A 1 119 ? -8.886 -2.904 -5.334 1.00 88.75 119 PRO A O 1
ATOM 988 N N . PRO A 1 120 ? -8.537 -2.477 -7.504 1.00 90.44 120 PRO A N 1
ATOM 989 C CA . PRO A 1 120 ? -7.920 -3.772 -7.762 1.00 90.44 120 PRO A CA 1
ATOM 990 C C . PRO A 1 120 ? -6.648 -3.993 -6.935 1.00 90.44 120 PRO A C 1
ATOM 992 O O . PRO A 1 120 ? -5.900 -3.060 -6.628 1.00 90.44 120 PRO A O 1
ATOM 995 N N . GLU A 1 121 ? -6.378 -5.257 -6.619 1.00 93.62 121 GLU A N 1
ATOM 996 C CA . GLU A 1 121 ? -5.130 -5.674 -5.982 1.00 93.62 121 GLU A CA 1
ATOM 997 C C . GLU A 1 121 ? -3.926 -5.365 -6.880 1.00 93.62 121 GLU A C 1
ATOM 999 O O . GLU A 1 121 ? -3.982 -5.527 -8.103 1.00 93.62 121 GLU A O 1
ATOM 1004 N N . LEU A 1 122 ? -2.795 -4.999 -6.277 1.00 91.25 122 LEU A N 1
ATOM 1005 C CA . LEU A 1 122 ? -1.543 -4.810 -7.008 1.00 91.25 122 LEU A CA 1
ATOM 1006 C C . LEU A 1 122 ? -1.118 -6.091 -7.746 1.00 91.25 122 LEU A C 1
ATOM 1008 O O . LEU A 1 122 ? -0.593 -6.011 -8.853 1.00 91.25 122 LEU A O 1
ATOM 1012 N N . ASP A 1 123 ? -1.428 -7.265 -7.190 1.00 90.88 123 ASP A N 1
ATOM 1013 C CA . ASP A 1 123 ? -1.180 -8.572 -7.815 1.00 90.88 123 ASP A CA 1
ATOM 1014 C C . ASP A 1 123 ? -1.941 -8.754 -9.133 1.00 90.88 123 ASP A C 1
ATOM 1016 O O . ASP A 1 123 ? -1.453 -9.416 -10.052 1.00 90.88 123 ASP A O 1
ATOM 1020 N N . TYR A 1 124 ? -3.123 -8.146 -9.255 1.00 89.50 124 TYR A N 1
ATOM 1021 C CA . TYR A 1 124 ? -3.894 -8.165 -10.493 1.00 89.50 124 TYR A CA 1
ATOM 1022 C C . TYR A 1 124 ? -3.247 -7.287 -11.570 1.00 89.50 124 TYR A C 1
ATOM 1024 O O . TYR A 1 124 ? -3.224 -7.661 -12.743 1.00 89.50 124 TYR A O 1
ATOM 1032 N N . ILE A 1 125 ? -2.699 -6.138 -11.167 1.00 83.88 125 ILE A N 1
ATOM 1033 C CA . ILE A 1 125 ? -2.100 -5.160 -12.080 1.00 83.88 125 ILE A CA 1
ATOM 1034 C C . ILE A 1 125 ? -0.696 -5.597 -12.518 1.00 83.88 125 ILE A C 1
ATOM 1036 O O . ILE A 1 125 ? -0.361 -5.532 -13.699 1.00 83.88 125 ILE A O 1
ATOM 1040 N N . CYS A 1 126 ? 0.125 -6.069 -11.581 1.00 84.75 126 CYS A N 1
ATOM 1041 C CA . CYS A 1 126 ? 1.512 -6.439 -11.820 1.00 84.75 126 CYS A CA 1
ATOM 1042 C C . CYS A 1 126 ? 1.889 -7.691 -11.020 1.00 84.75 126 CYS A C 1
ATOM 1044 O O . CYS A 1 126 ? 2.448 -7.593 -9.936 1.00 84.75 126 CYS A O 1
ATOM 1046 N N . LYS A 1 127 ? 1.654 -8.885 -11.568 1.00 85.56 127 LYS A N 1
ATOM 1047 C CA . LYS A 1 127 ? 1.854 -10.166 -10.856 1.00 85.56 127 LYS A CA 1
ATOM 1048 C C . LYS A 1 127 ? 3.244 -10.349 -10.234 1.00 85.56 127 LYS A C 1
ATOM 1050 O O . LYS A 1 127 ? 3.354 -10.828 -9.110 1.00 85.56 127 LYS A O 1
ATOM 1055 N N . ASP A 1 128 ? 4.293 -9.919 -10.929 1.00 87.06 128 ASP A N 1
ATOM 1056 C CA . ASP A 1 128 ? 5.683 -10.158 -10.516 1.00 87.06 128 ASP A CA 1
ATOM 1057 C C . ASP A 1 128 ? 6.281 -9.005 -9.689 1.00 87.06 128 ASP A C 1
ATOM 1059 O O . ASP A 1 128 ? 7.490 -8.951 -9.454 1.00 87.06 128 ASP A O 1
ATOM 1063 N N . TRP A 1 129 ? 5.450 -8.075 -9.200 1.00 88.69 129 TRP A N 1
ATOM 1064 C CA . TRP A 1 129 ? 5.921 -6.842 -8.560 1.00 88.69 129 TRP A CA 1
ATOM 1065 C C . TRP A 1 129 ? 6.811 -7.087 -7.334 1.00 88.69 129 TRP A C 1
ATOM 1067 O O . TRP A 1 129 ? 7.780 -6.353 -7.123 1.00 88.69 129 TRP A O 1
ATOM 1077 N N . ARG A 1 130 ? 6.530 -8.134 -6.541 1.00 91.19 130 ARG A N 1
ATOM 1078 C CA . ARG A 1 130 ? 7.351 -8.511 -5.374 1.00 91.19 130 ARG A CA 1
ATOM 1079 C C . ARG A 1 130 ? 8.743 -8.971 -5.791 1.00 91.19 130 ARG A C 1
ATOM 1081 O O . ARG A 1 130 ? 9.730 -8.660 -5.119 1.00 91.19 130 ARG A O 1
ATOM 1088 N N . GLU A 1 131 ? 8.834 -9.699 -6.902 1.00 89.94 131 GLU A N 1
ATOM 1089 C CA . GLU A 1 131 ? 10.107 -10.150 -7.454 1.00 89.94 131 GLU A CA 1
ATOM 1090 C C . GLU A 1 131 ? 10.901 -8.952 -7.987 1.00 89.94 131 GLU 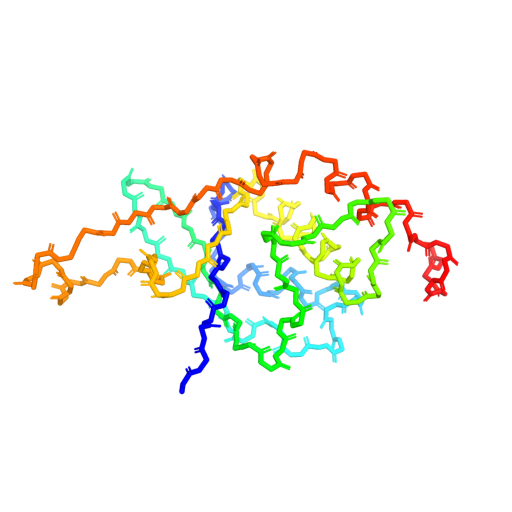A C 1
ATOM 1092 O O . GLU A 1 131 ? 12.074 -8.789 -7.643 1.00 89.94 131 GLU A O 1
ATOM 1097 N N . THR A 1 132 ? 10.248 -8.049 -8.725 1.00 86.94 132 THR A N 1
ATOM 1098 C CA . THR A 1 132 ? 10.859 -6.801 -9.200 1.00 86.94 132 THR A CA 1
ATOM 1099 C C . THR A 1 132 ? 11.354 -5.926 -8.044 1.00 86.94 132 THR A C 1
ATOM 1101 O O . THR A 1 132 ? 12.492 -5.449 -8.073 1.00 86.94 132 THR A O 1
ATOM 1104 N N . ALA A 1 133 ? 10.554 -5.766 -6.985 1.00 86.56 133 ALA A N 1
ATOM 1105 C CA . ALA A 1 133 ? 10.940 -5.033 -5.778 1.00 86.56 133 ALA A CA 1
ATOM 1106 C C . ALA A 1 133 ? 12.192 -5.629 -5.106 1.00 86.56 133 ALA A C 1
ATOM 1108 O O . ALA A 1 133 ? 13.036 -4.887 -4.596 1.00 86.56 133 ALA A O 1
ATOM 1109 N N . SER A 1 134 ? 12.330 -6.960 -5.135 1.00 84.12 134 SER A N 1
ATOM 1110 C CA . SER A 1 134 ? 13.401 -7.702 -4.457 1.00 84.12 134 SER A CA 1
ATOM 1111 C C . SER A 1 134 ? 14.697 -7.811 -5.276 1.00 84.12 134 SER A C 1
ATOM 1113 O O . SER A 1 134 ? 15.790 -7.767 -4.709 1.00 84.12 134 SER A O 1
ATOM 1115 N N . LYS A 1 135 ? 14.612 -7.930 -6.609 1.00 75.44 135 LYS A N 1
ATOM 1116 C CA . LYS A 1 135 ? 15.775 -8.128 -7.502 1.00 75.44 135 LYS A CA 1
ATOM 1117 C C . LYS A 1 135 ? 16.692 -6.907 -7.600 1.00 75.44 135 LYS A C 1
ATOM 1119 O O . LYS A 1 135 ? 17.908 -7.047 -7.696 1.00 75.44 135 LYS A O 1
ATOM 1124 N N . HIS A 1 136 ? 16.150 -5.693 -7.550 1.00 60.38 136 HIS A N 1
ATOM 1125 C CA . HIS A 1 136 ? 16.924 -4.462 -7.770 1.00 60.38 136 HIS A CA 1
ATOM 1126 C C . HIS A 1 136 ? 17.588 -3.910 -6.501 1.00 60.38 136 HIS A C 1
ATOM 1128 O O . HIS A 1 136 ? 17.611 -2.699 -6.255 1.00 60.38 136 HIS A O 1
ATOM 1134 N N . THR A 1 137 ? 18.124 -4.791 -5.661 1.00 53.19 137 THR A N 1
ATOM 1135 C CA . THR A 1 137 ? 18.751 -4.384 -4.397 1.00 53.19 137 THR A CA 1
ATOM 1136 C C . THR A 1 137 ? 20.227 -4.017 -4.570 1.00 53.19 137 THR A C 1
ATOM 1138 O O . THR A 1 137 ? 20.691 -3.051 -3.973 1.00 53.19 137 THR A O 1
ATOM 1141 N N . GLU A 1 138 ? 20.923 -4.647 -5.520 1.00 48.16 138 GLU A N 1
ATOM 1142 C CA . GLU A 1 138 ? 22.373 -4.474 -5.702 1.00 48.16 138 GLU A CA 1
ATOM 1143 C C . GLU A 1 138 ? 22.792 -3.155 -6.379 1.00 48.16 138 GLU A C 1
ATOM 1145 O O . GLU A 1 138 ? 23.885 -2.654 -6.130 1.00 48.16 138 GLU A O 1
ATOM 1150 N N . LYS A 1 139 ? 21.939 -2.533 -7.205 1.00 42.72 139 LYS A N 1
ATOM 1151 C CA . LYS A 1 139 ? 22.310 -1.308 -7.951 1.00 42.72 139 LYS A CA 1
ATOM 1152 C C . LYS A 1 139 ? 22.097 0.007 -7.201 1.00 42.72 139 LYS A C 1
ATOM 1154 O O . LYS A 1 139 ? 22.471 1.056 -7.716 1.00 42.72 139 LYS A O 1
ATOM 1159 N N . LEU A 1 140 ? 21.517 -0.030 -6.003 1.00 44.94 140 LEU A N 1
ATOM 1160 C CA . LEU A 1 140 ? 21.176 1.176 -5.238 1.00 44.94 140 LEU A CA 1
ATOM 1161 C C . LEU A 1 140 ? 22.089 1.439 -4.041 1.00 44.94 140 LEU A C 1
ATOM 1163 O O . LEU A 1 140 ? 21.785 2.302 -3.224 1.00 44.94 140 LEU A O 1
ATOM 1167 N N . GLY A 1 141 ? 23.216 0.725 -3.943 1.00 35.44 141 GLY A N 1
ATOM 1168 C CA . GLY A 1 141 ? 24.132 0.862 -2.806 1.00 35.44 141 GLY A CA 1
ATOM 1169 C C . GLY A 1 141 ? 23.493 0.443 -1.479 1.00 35.44 141 GLY A C 1
ATOM 1170 O O . GLY A 1 141 ? 23.909 0.903 -0.421 1.00 35.44 141 GLY A O 1
ATOM 1171 N N . LEU A 1 142 ? 22.466 -0.407 -1.540 1.00 39.78 142 LEU A N 1
ATOM 1172 C CA . LEU A 1 142 ? 21.792 -0.995 -0.391 1.00 39.78 142 LEU A CA 1
ATOM 1173 C C . LEU A 1 142 ? 22.394 -2.386 -0.180 1.00 39.78 142 LEU A C 1
ATOM 1175 O O . LEU A 1 142 ? 21.890 -3.376 -0.702 1.00 39.78 142 LEU A O 1
ATOM 1179 N N . ILE A 1 143 ? 23.526 -2.439 0.518 1.00 35.00 143 ILE A N 1
ATOM 1180 C CA . ILE A 1 143 ? 24.045 -3.692 1.072 1.00 35.00 143 ILE A CA 1
ATOM 1181 C C . ILE A 1 143 ? 23.341 -3.887 2.420 1.00 35.00 143 ILE A C 1
ATOM 1183 O O . ILE A 1 143 ? 23.320 -2.956 3.228 1.00 35.00 143 ILE A O 1
ATOM 1187 N N . PHE A 1 144 ? 22.711 -5.053 2.586 1.00 42.62 144 PHE A N 1
ATOM 1188 C CA . PHE A 1 144 ? 22.064 -5.512 3.819 1.00 42.62 144 PHE A CA 1
ATOM 1189 C C . PHE A 1 144 ? 23.071 -5.742 4.949 1.00 42.62 144 PHE A C 1
ATOM 1191 O O . PHE A 1 144 ? 24.194 -6.207 4.643 1.00 42.62 144 PHE A O 1
#

Foldseek 3Di:
DDKKKKKKWWQQVPDDLVRLLVLQCVDPLRVVPVQSVFWDWDDDPNTIMIMGIGDCVQQVDDLQPDDLVDGDPSLLSVLLVVLSSCVSRVTFMAMDIVVVAPNYDDPVCVVVVHDHDGHDTSCVSPVCSNVSNVVPCVPPPNDD

Radius of gyration: 15.26 Å; chains: 1; bounding box: 50×29×33 Å

Secondary structure (DSSP, 8-state):
-PPPEEEEEE-TT---HHHHHHHHHTSTTTTTS--GGGEEEEEETTEEEEEEEEPHHHH---TTT--TTS-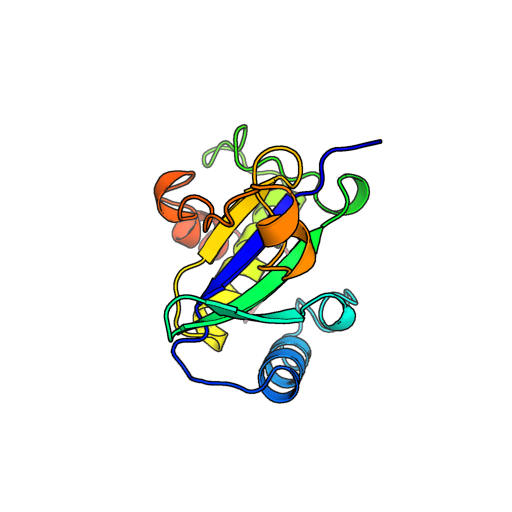-HHHHHHHHHHHHHHHHH-S-EEEEETTTS-SS--HHHHHTTPPP-PPPBHHHH-TTHHHHHHHTTGGGT---

pLDDT: mean 78.33, std 15.43, range [35.0, 96.56]